Protein AF-A0A6P4YJ63-F1 (afdb_monomer_lite)

Sequence (83 aa):
MKVSVLLLVTLVLLAASTAAMDLEDVKTKNDVRAYIKAAGNKVEAAKALHAKMVSQGKDKIAKRFIKRARRAFKKRRQQRKDD

Foldseek 3Di:
DDDDPPPPVVVPPPPPPPVQPPLVNPDDPVSLVVNLVSDPDNLVSLVSNLVVCVVVVNNVVSVVSVVVVVVVVVVVVVVVVVD

Structure (mmCIF, N/CA/C/O backbone):
data_AF-A0A6P4YJ63-F1
#
_entry.id   AF-A0A6P4YJ63-F1
#
loop_
_atom_site.group_PDB
_atom_site.id
_atom_site.type_symbol
_atom_site.label_atom_id
_atom_site.label_alt_id
_atom_site.label_comp_id
_atom_site.label_asym_id
_atom_site.label_entity_id
_atom_site.label_seq_id
_atom_site.pdbx_PDB_ins_code
_atom_site.Cartn_x
_atom_site.Cartn_y
_atom_site.Cartn_z
_atom_site.occupancy
_atom_site.B_iso_or_equiv
_atom_site.auth_seq_id
_atom_site.auth_comp_id
_atom_site.auth_asym_id
_atom_site.auth_atom_id
_atom_site.pdbx_PDB_model_num
ATOM 1 N N . MET A 1 1 ? 4.049 -46.821 11.917 1.00 49.56 1 MET A N 1
ATOM 2 C CA . MET A 1 1 ? 4.067 -45.387 12.278 1.00 49.56 1 MET A CA 1
ATOM 3 C C . MET A 1 1 ? 4.977 -44.653 11.299 1.00 49.56 1 MET A C 1
ATOM 5 O O . MET A 1 1 ? 6.183 -44.822 11.366 1.00 49.56 1 MET A O 1
ATOM 9 N N . LYS A 1 2 ? 4.398 -43.954 10.317 1.00 43.34 2 LYS A N 1
ATOM 10 C CA . LYS A 1 2 ? 5.088 -43.135 9.299 1.00 43.34 2 LYS A CA 1
ATOM 11 C C . LYS A 1 2 ? 4.199 -41.903 9.075 1.00 43.34 2 LYS A C 1
ATOM 13 O O . LYS A 1 2 ? 3.275 -41.954 8.280 1.00 43.34 2 LYS A O 1
ATOM 18 N N . VAL A 1 3 ? 4.123 -41.030 10.079 1.00 42.41 3 VAL A N 1
ATOM 19 C CA . VAL A 1 3 ? 4.743 -39.692 10.068 1.00 42.41 3 VAL A CA 1
ATOM 20 C C . VAL A 1 3 ? 4.435 -38.944 8.769 1.00 42.41 3 VAL A C 1
ATOM 22 O O . VAL A 1 3 ? 5.173 -39.046 7.803 1.00 42.41 3 VAL A O 1
ATOM 25 N N . SER A 1 4 ? 3.304 -38.238 8.763 1.00 47.53 4 SER A N 1
ATOM 26 C CA . SER A 1 4 ? 3.162 -36.817 8.405 1.00 47.53 4 SER A CA 1
ATOM 27 C C . SER A 1 4 ? 3.983 -36.215 7.249 1.00 47.53 4 SER A C 1
ATOM 29 O O . SER A 1 4 ? 4.304 -35.032 7.301 1.00 47.53 4 SER A O 1
ATOM 31 N N . VAL A 1 5 ? 4.287 -36.951 6.176 1.00 47.69 5 VAL A N 1
ATOM 32 C CA . VAL A 1 5 ? 4.981 -36.370 5.002 1.00 47.69 5 VAL A CA 1
ATOM 33 C C . VAL A 1 5 ? 4.066 -35.442 4.183 1.00 47.69 5 VAL A C 1
ATOM 35 O O . VAL A 1 5 ? 4.544 -34.577 3.457 1.00 47.69 5 VAL A O 1
ATOM 38 N N . LEU A 1 6 ? 2.742 -35.543 4.341 1.00 42.91 6 LEU A N 1
ATOM 39 C CA . LEU A 1 6 ? 1.791 -34.735 3.566 1.00 42.91 6 LEU A CA 1
ATOM 40 C C . LEU A 1 6 ? 1.586 -33.300 4.079 1.00 42.91 6 LEU A C 1
ATOM 42 O O . LEU A 1 6 ? 0.961 -32.504 3.388 1.00 42.91 6 LEU A O 1
ATOM 46 N N . LEU A 1 7 ? 2.115 -32.948 5.256 1.00 44.81 7 LEU A N 1
ATOM 47 C CA . LEU A 1 7 ? 1.889 -31.631 5.875 1.00 44.81 7 LEU A CA 1
ATOM 48 C C . LEU A 1 7 ? 3.056 -30.648 5.682 1.00 44.81 7 LEU A C 1
ATOM 50 O O . LEU A 1 7 ? 2.945 -29.479 6.034 1.00 44.81 7 LEU A O 1
ATOM 54 N N . LEU A 1 8 ? 4.165 -31.097 5.087 1.00 45.31 8 LEU A N 1
ATOM 55 C CA . LEU A 1 8 ? 5.368 -30.279 4.886 1.00 45.31 8 LEU A CA 1
ATOM 56 C C . LEU A 1 8 ? 5.488 -29.674 3.478 1.00 45.31 8 LEU A C 1
ATOM 58 O O . LEU A 1 8 ? 6.316 -28.795 3.265 1.00 45.31 8 LEU A O 1
ATOM 62 N N . VAL A 1 9 ? 4.653 -30.087 2.519 1.00 46.19 9 VAL A N 1
ATOM 63 C CA . VAL A 1 9 ? 4.798 -29.677 1.106 1.00 46.19 9 VAL A CA 1
ATOM 64 C C . VAL A 1 9 ? 4.030 -28.391 0.766 1.00 46.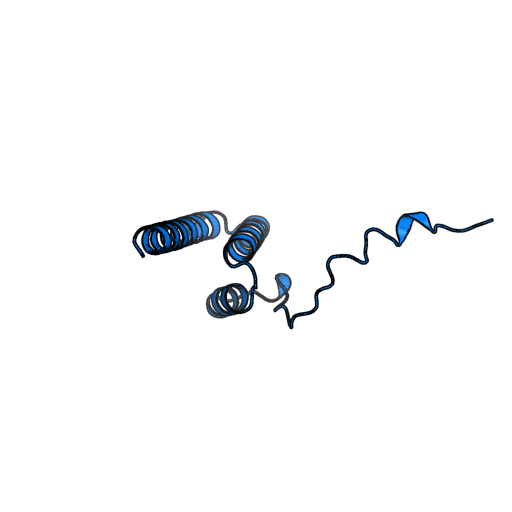19 9 VAL A C 1
ATOM 66 O O . VAL A 1 9 ? 4.349 -27.729 -0.216 1.00 46.19 9 VAL A O 1
ATOM 69 N N . THR A 1 10 ? 3.087 -27.941 1.598 1.00 46.16 10 THR A N 1
ATOM 70 C CA . THR A 1 10 ? 2.379 -26.668 1.357 1.00 46.16 10 THR A CA 1
ATOM 71 C C . THR A 1 10 ? 3.062 -25.446 1.971 1.00 46.16 10 THR A C 1
ATOM 73 O O . THR A 1 10 ? 2.641 -24.327 1.689 1.00 46.16 10 THR A O 1
ATOM 76 N N . LEU A 1 11 ? 4.123 -25.618 2.772 1.00 43.81 11 LEU A N 1
ATOM 77 C CA . LEU A 1 11 ? 4.825 -24.498 3.418 1.00 43.81 11 LEU A CA 1
ATOM 78 C C . LEU A 1 11 ? 6.089 -24.028 2.674 1.00 43.81 11 LEU A C 1
ATOM 80 O O . LEU A 1 11 ? 6.705 -23.048 3.079 1.00 43.81 11 LEU A O 1
ATOM 84 N N . VAL A 1 12 ? 6.493 -24.710 1.597 1.00 43.25 12 VAL A N 1
ATOM 85 C CA . VAL A 1 12 ? 7.816 -24.503 0.973 1.00 43.25 12 VAL A CA 1
ATOM 86 C C . VAL A 1 12 ? 7.780 -23.580 -0.254 1.00 43.25 12 VAL A C 1
ATOM 88 O O . VAL A 1 12 ? 8.831 -23.162 -0.728 1.00 43.25 12 VAL A O 1
ATOM 91 N N . LEU A 1 13 ? 6.607 -23.166 -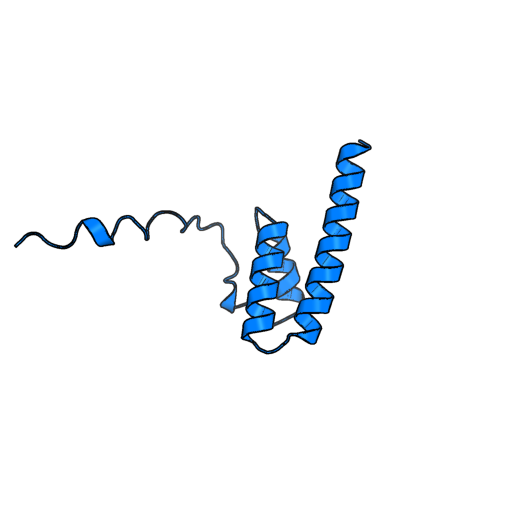0.749 1.00 42.09 13 LEU A N 1
ATOM 92 C CA . LEU A 1 13 ? 6.526 -22.459 -2.036 1.00 42.09 13 LEU A CA 1
ATOM 93 C C . LEU A 1 13 ? 6.118 -20.982 -2.002 1.00 42.09 13 LEU A C 1
ATOM 95 O O . LEU A 1 13 ? 5.594 -20.494 -2.996 1.00 42.09 13 LEU A O 1
ATOM 99 N N . LEU A 1 14 ? 6.382 -20.239 -0.922 1.00 42.47 14 LEU A N 1
ATOM 100 C CA . LEU A 1 14 ? 6.347 -18.768 -1.009 1.00 42.47 14 LEU A CA 1
ATOM 101 C C . LEU A 1 14 ? 7.331 -18.046 -0.074 1.00 42.47 14 LEU A C 1
ATOM 103 O O . LEU A 1 14 ? 7.163 -16.867 0.215 1.00 42.47 14 LEU A O 1
ATOM 107 N N . ALA A 1 15 ? 8.398 -18.720 0.356 1.00 43.00 15 ALA A N 1
ATOM 108 C CA . ALA A 1 15 ? 9.554 -18.074 0.976 1.00 43.00 15 ALA A CA 1
ATOM 109 C C . ALA A 1 15 ? 10.567 -17.646 -0.104 1.00 43.00 15 ALA A C 1
ATOM 111 O O . ALA A 1 15 ? 11.750 -17.972 -0.045 1.00 43.00 15 ALA A O 1
ATOM 112 N N . ALA A 1 16 ? 10.101 -16.913 -1.121 1.00 41.09 16 ALA A N 1
ATOM 113 C CA . ALA A 1 16 ? 10.991 -16.148 -1.987 1.00 41.09 16 ALA A CA 1
ATOM 114 C C . ALA A 1 16 ? 11.434 -14.906 -1.199 1.00 41.09 16 ALA A C 1
ATOM 116 O O . ALA A 1 16 ? 10.846 -13.830 -1.293 1.00 41.09 16 ALA A O 1
ATOM 117 N N . SER A 1 17 ? 12.436 -15.106 -0.343 1.00 44.44 17 SER A N 1
ATOM 118 C CA . SER A 1 17 ? 13.103 -14.066 0.434 1.00 44.44 17 SER A CA 1
ATOM 119 C C . SER A 1 17 ? 13.855 -13.123 -0.507 1.00 44.44 17 SER A C 1
ATOM 121 O O . SER A 1 17 ? 15.013 -13.333 -0.853 1.00 44.44 17 SER A O 1
ATOM 123 N N . THR A 1 18 ? 13.174 -12.067 -0.942 1.00 46.53 18 THR A N 1
ATOM 124 C CA . THR A 1 18 ? 13.794 -10.864 -1.505 1.00 46.53 18 THR A CA 1
ATOM 125 C C . THR A 1 18 ? 13.642 -9.743 -0.493 1.00 46.53 18 THR A C 1
ATOM 127 O O . THR A 1 18 ? 12.815 -8.869 -0.723 1.00 46.53 18 THR A O 1
ATOM 130 N N . ALA A 1 19 ? 14.343 -9.813 0.651 1.00 46.03 19 ALA A N 1
ATOM 131 C CA . ALA A 1 19 ? 14.340 -8.782 1.705 1.00 46.03 19 ALA A CA 1
ATOM 132 C C . ALA A 1 19 ? 12.986 -8.049 1.806 1.00 46.03 19 ALA A C 1
ATOM 134 O O . ALA A 1 19 ? 12.887 -6.833 1.618 1.00 46.03 19 ALA A O 1
ATOM 135 N N . ALA A 1 20 ? 11.909 -8.830 1.924 1.00 53.19 20 ALA A N 1
ATOM 136 C CA . ALA A 1 20 ? 10.570 -8.287 1.885 1.00 53.19 20 ALA A CA 1
ATOM 137 C C . ALA A 1 20 ? 10.384 -7.607 3.232 1.00 53.19 20 ALA A C 1
ATOM 139 O O . ALA A 1 20 ? 10.383 -8.289 4.251 1.00 53.19 20 ALA A O 1
ATOM 140 N N . MET A 1 21 ? 10.288 -6.272 3.251 1.00 60.09 21 MET A N 1
ATOM 141 C CA . MET A 1 21 ? 9.754 -5.584 4.426 1.00 60.09 21 MET A CA 1
ATOM 142 C C . MET A 1 21 ? 8.500 -6.336 4.834 1.00 60.09 21 MET A C 1
ATOM 144 O O . MET A 1 21 ? 7.588 -6.462 4.009 1.00 60.09 21 MET A O 1
ATOM 148 N N . ASP A 1 22 ? 8.482 -6.871 6.048 1.00 66.38 22 ASP A N 1
ATOM 149 C CA . ASP A 1 22 ? 7.370 -7.706 6.437 1.00 66.38 22 ASP A CA 1
ATOM 150 C C . ASP A 1 22 ? 6.115 -6.843 6.445 1.00 66.38 22 ASP A C 1
ATOM 152 O O . ASP A 1 22 ? 6.141 -5.656 6.809 1.00 66.38 22 ASP A O 1
ATOM 156 N N . LEU A 1 23 ? 5.001 -7.400 5.971 1.00 66.12 23 LEU A N 1
ATOM 157 C CA . LEU A 1 23 ? 3.781 -6.609 5.868 1.00 66.12 23 LEU A CA 1
ATOM 158 C C . LEU A 1 23 ? 3.404 -6.087 7.255 1.00 66.12 23 LEU A C 1
ATOM 160 O O . LEU A 1 23 ? 2.872 -4.984 7.336 1.00 66.12 23 LEU A O 1
ATOM 164 N N . GLU A 1 24 ? 3.747 -6.825 8.316 1.00 71.56 24 GLU A N 1
ATOM 165 C CA . GLU A 1 24 ? 3.611 -6.498 9.740 1.00 71.56 24 GLU A CA 1
ATOM 166 C C . GLU A 1 24 ? 4.351 -5.217 10.165 1.00 71.56 24 GLU A C 1
ATOM 168 O O . GLU A 1 24 ? 3.777 -4.410 10.906 1.00 71.56 24 GLU A O 1
ATOM 173 N N . ASP A 1 25 ? 5.514 -4.926 9.581 1.00 72.06 25 ASP A N 1
ATOM 174 C CA . ASP A 1 25 ? 6.345 -3.759 9.914 1.00 72.06 25 ASP A CA 1
ATOM 175 C C . ASP A 1 25 ? 5.854 -2.452 9.291 1.00 72.06 25 ASP A C 1
ATOM 177 O O . ASP A 1 25 ? 6.278 -1.358 9.668 1.00 72.06 25 ASP A O 1
ATOM 181 N N . VAL A 1 26 ? 4.895 -2.529 8.365 1.00 74.44 26 VAL A N 1
ATOM 182 C CA . VAL A 1 26 ? 4.298 -1.340 7.760 1.00 74.44 26 VAL A CA 1
ATOM 183 C C . VAL A 1 26 ? 3.422 -0.609 8.782 1.00 74.44 26 VAL A C 1
ATOM 185 O O . VAL A 1 26 ? 2.257 -0.974 9.000 1.00 74.44 26 VAL A O 1
ATOM 188 N N . LYS A 1 27 ? 3.988 0.439 9.396 1.00 75.69 27 LYS A N 1
ATOM 189 C CA . LYS A 1 27 ? 3.331 1.289 10.406 1.00 75.69 27 LYS A CA 1
ATOM 190 C C . LYS A 1 27 ? 3.102 2.710 9.899 1.00 75.69 27 LYS A C 1
ATOM 192 O O . LYS A 1 27 ? 2.056 3.303 10.169 1.00 75.69 27 LYS A O 1
ATOM 197 N N . THR A 1 28 ? 4.042 3.246 9.124 1.00 80.62 28 THR A N 1
ATOM 198 C CA . THR A 1 28 ? 4.023 4.623 8.626 1.00 80.62 28 THR A CA 1
ATOM 199 C C . THR A 1 28 ? 3.726 4.705 7.129 1.00 80.62 28 THR A C 1
ATOM 201 O O . THR A 1 28 ? 3.784 3.735 6.373 1.00 80.62 28 THR A O 1
ATOM 204 N N . LYS A 1 29 ? 3.427 5.920 6.655 1.00 76.75 29 LYS A N 1
ATOM 205 C CA . LYS A 1 29 ? 3.228 6.202 5.225 1.00 76.75 29 LYS A CA 1
ATOM 206 C C . LYS A 1 29 ? 4.497 5.969 4.393 1.00 76.75 29 LYS A C 1
ATOM 208 O O . LYS A 1 29 ? 4.381 5.691 3.198 1.00 76.75 29 LYS A O 1
ATOM 213 N N . ASN A 1 30 ? 5.680 6.112 4.991 1.00 81.88 30 ASN A N 1
ATOM 214 C CA . ASN A 1 30 ? 6.946 5.866 4.305 1.00 81.8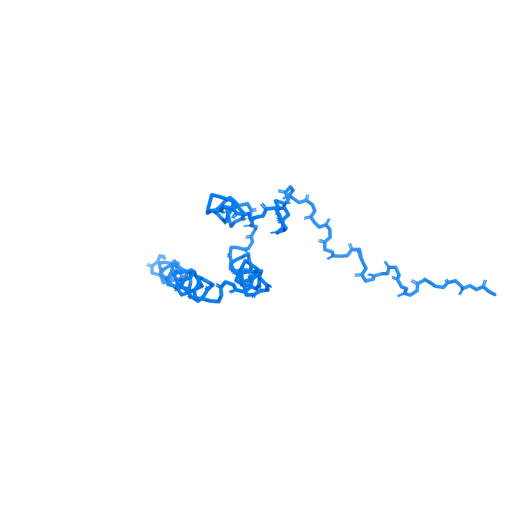8 30 ASN A CA 1
ATOM 215 C C . ASN A 1 30 ? 7.166 4.366 4.106 1.00 81.88 30 ASN A C 1
ATOM 217 O O . ASN A 1 30 ? 7.501 3.961 2.995 1.00 81.88 30 ASN A O 1
ATOM 221 N N . ASP A 1 31 ? 6.815 3.554 5.100 1.00 84.19 31 ASP A N 1
ATOM 222 C CA . ASP A 1 31 ? 6.897 2.091 5.023 1.00 84.19 31 ASP A CA 1
ATOM 223 C C . ASP A 1 31 ? 5.971 1.546 3.933 1.00 84.19 31 ASP A C 1
ATOM 225 O O . ASP A 1 31 ? 6.372 0.718 3.125 1.00 84.19 31 ASP A O 1
ATOM 229 N N . VAL A 1 32 ? 4.756 2.098 3.814 1.00 82.81 32 VAL A N 1
ATOM 230 C CA . VAL A 1 32 ? 3.819 1.762 2.723 1.00 82.81 32 VAL A CA 1
ATOM 231 C C . VAL A 1 32 ? 4.467 1.993 1.352 1.00 82.81 32 VAL A C 1
ATOM 233 O O . VAL A 1 32 ? 4.286 1.200 0.428 1.00 82.81 32 VAL A O 1
ATOM 236 N N . ARG A 1 33 ? 5.213 3.093 1.187 1.00 83.31 33 ARG A N 1
ATOM 237 C CA . ARG A 1 33 ? 5.896 3.397 -0.079 1.00 83.31 33 ARG A CA 1
ATOM 238 C C . ARG A 1 33 ? 7.083 2.472 -0.313 1.00 83.31 33 ARG A C 1
ATOM 240 O O . ARG A 1 33 ? 7.245 2.013 -1.442 1.00 83.31 33 ARG A O 1
ATOM 247 N N . ALA A 1 34 ? 7.888 2.226 0.717 1.00 84.31 34 ALA A N 1
ATOM 248 C CA . ALA A 1 34 ? 9.045 1.343 0.651 1.00 84.31 34 ALA A CA 1
ATOM 249 C C . ALA A 1 34 ? 8.616 -0.087 0.295 1.00 84.31 34 ALA A C 1
ATOM 251 O O . ALA A 1 34 ? 9.116 -0.638 -0.683 1.00 84.31 34 ALA A O 1
ATOM 252 N N . TYR A 1 35 ? 7.582 -0.605 0.962 1.00 85.06 35 TYR A N 1
ATOM 253 C CA . TYR A 1 35 ? 6.986 -1.914 0.699 1.00 85.06 35 TYR A CA 1
ATOM 254 C C . TYR A 1 35 ? 6.523 -2.064 -0.759 1.00 85.06 35 TYR A C 1
ATOM 256 O O . TYR A 1 35 ? 6.917 -2.995 -1.455 1.00 85.06 35 TYR A O 1
ATOM 264 N N . ILE A 1 36 ? 5.750 -1.104 -1.289 1.00 84.75 36 ILE A N 1
ATOM 265 C CA . ILE A 1 36 ? 5.294 -1.151 -2.694 1.00 84.75 36 ILE A CA 1
ATOM 266 C C . ILE A 1 36 ? 6.463 -1.020 -3.680 1.00 84.75 36 ILE A C 1
ATOM 268 O O . ILE A 1 36 ? 6.381 -1.531 -4.796 1.00 84.75 36 ILE A O 1
ATOM 272 N N . LYS A 1 37 ? 7.527 -0.289 -3.324 1.00 85.00 37 LYS A N 1
ATOM 273 C CA . LYS A 1 37 ? 8.699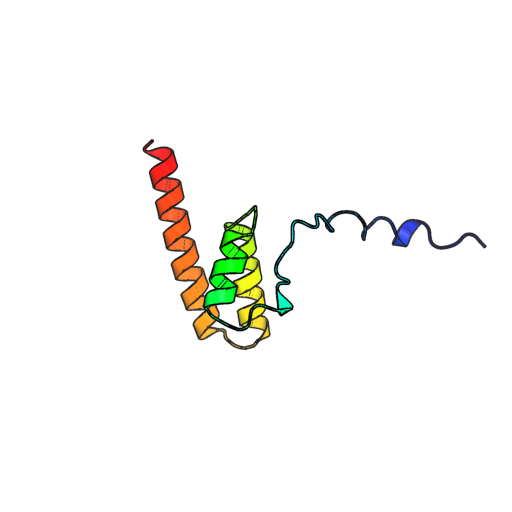 -0.108 -4.191 1.00 85.00 37 LYS A CA 1
ATOM 274 C C . LYS A 1 37 ? 9.559 -1.372 -4.246 1.00 85.00 37 LYS A C 1
ATOM 276 O O . LYS A 1 37 ? 10.028 -1.692 -5.333 1.00 85.00 37 LYS A O 1
ATOM 281 N N . ALA A 1 38 ? 9.732 -2.047 -3.111 1.00 82.31 38 ALA A N 1
ATOM 282 C CA . ALA A 1 38 ? 10.473 -3.298 -2.988 1.00 82.31 38 ALA A CA 1
ATOM 283 C C . ALA A 1 38 ? 9.714 -4.494 -3.586 1.00 82.31 38 ALA A C 1
ATOM 285 O O . ALA A 1 38 ? 10.330 -5.453 -4.038 1.00 82.31 38 ALA A O 1
ATOM 286 N N . ALA A 1 39 ? 8.382 -4.432 -3.638 1.00 84.00 39 ALA A N 1
ATOM 287 C CA . ALA A 1 39 ? 7.574 -5.513 -4.183 1.00 84.00 39 ALA A CA 1
ATOM 288 C C . ALA A 1 39 ? 7.785 -5.724 -5.692 1.00 84.00 39 ALA A C 1
ATOM 290 O O . ALA A 1 39 ? 7.581 -4.808 -6.499 1.00 84.00 39 ALA A O 1
ATOM 291 N N . GLY A 1 40 ? 8.060 -6.975 -6.078 1.00 82.88 40 GLY A N 1
ATOM 292 C CA . GLY A 1 40 ? 8.107 -7.399 -7.482 1.00 82.88 40 GLY A CA 1
ATOM 293 C C . GLY A 1 40 ? 6.776 -7.169 -8.210 1.00 82.88 40 GLY A C 1
ATOM 294 O O . GLY A 1 40 ? 6.754 -6.683 -9.341 1.00 82.88 40 GLY A O 1
ATOM 295 N N . ASN A 1 41 ? 5.648 -7.396 -7.526 1.00 85.38 41 ASN A N 1
ATOM 296 C CA . ASN A 1 41 ? 4.314 -7.079 -8.032 1.00 85.38 41 ASN A CA 1
ATOM 297 C C . ASN A 1 41 ? 3.645 -5.957 -7.223 1.00 85.38 41 ASN A C 1
ATOM 299 O O . ASN A 1 41 ? 3.010 -6.164 -6.187 1.00 85.38 41 ASN A O 1
ATOM 303 N N . LYS A 1 42 ? 3.724 -4.732 -7.754 1.00 84.94 42 LYS A N 1
ATOM 304 C CA . LYS A 1 42 ? 3.178 -3.521 -7.110 1.00 84.94 42 LYS A CA 1
ATOM 305 C C . LYS A 1 42 ? 1.659 -3.562 -6.922 1.00 84.94 42 LYS A C 1
ATOM 307 O O . LYS A 1 42 ? 1.135 -2.874 -6.045 1.00 84.94 42 LYS A O 1
ATOM 312 N N . VAL A 1 43 ? 0.941 -4.319 -7.755 1.00 86.31 43 VAL A N 1
ATOM 313 C CA . VAL A 1 43 ? -0.521 -4.434 -7.667 1.00 86.31 43 VAL A CA 1
ATOM 314 C C . VAL A 1 43 ? -0.905 -5.337 -6.503 1.00 86.31 43 VAL A C 1
ATOM 316 O O . VAL A 1 43 ? -1.775 -4.967 -5.715 1.00 86.31 43 VAL A O 1
ATOM 319 N N . GLU A 1 44 ? -0.249 -6.487 -6.371 1.00 86.88 44 GLU A N 1
ATOM 320 C CA . GLU A 1 44 ? -0.459 -7.409 -5.250 1.00 86.88 44 GLU A CA 1
ATOM 321 C C . GLU A 1 44 ? -0.046 -6.781 -3.925 1.00 86.88 44 GLU A C 1
ATOM 323 O O . GLU A 1 44 ? -0.841 -6.790 -2.989 1.00 86.88 44 GLU A O 1
ATOM 328 N N . ALA A 1 45 ? 1.099 -6.097 -3.878 1.00 87.94 45 ALA A N 1
ATOM 329 C CA . ALA A 1 45 ? 1.528 -5.364 -2.690 1.00 87.94 45 ALA A CA 1
ATOM 330 C C . ALA A 1 45 ? 0.499 -4.314 -2.239 1.00 87.94 45 ALA A C 1
ATOM 332 O O . ALA A 1 45 ? 0.194 -4.190 -1.053 1.00 87.94 45 ALA A O 1
ATOM 333 N N . ALA A 1 46 ? -0.103 -3.578 -3.180 1.00 88.31 46 ALA A N 1
ATOM 334 C CA . ALA A 1 46 ? -1.166 -2.630 -2.857 1.00 88.31 46 ALA A CA 1
ATOM 335 C C . ALA A 1 46 ? -2.452 -3.322 -2.361 1.00 88.31 46 ALA A C 1
ATOM 337 O O . ALA A 1 46 ? -3.154 -2.767 -1.516 1.00 88.31 46 ALA A O 1
ATOM 338 N N . LYS A 1 47 ? -2.783 -4.522 -2.856 1.00 88.62 47 LYS A N 1
ATOM 339 C CA . LYS A 1 47 ? -3.920 -5.305 -2.340 1.00 88.62 47 LYS A CA 1
ATOM 340 C C . LYS A 1 47 ? -3.642 -5.826 -0.927 1.00 88.62 47 LYS A C 1
ATOM 342 O O . LYS A 1 47 ? -4.510 -5.687 -0.070 1.00 88.62 47 LYS A O 1
ATOM 347 N N . ALA A 1 48 ? -2.441 -6.343 -0.675 1.00 88.12 48 ALA A N 1
ATOM 348 C CA . ALA A 1 48 ? -2.015 -6.831 0.635 1.00 88.12 48 ALA A CA 1
ATOM 349 C C . ALA A 1 48 ? -2.043 -5.710 1.688 1.00 88.12 48 ALA A C 1
ATOM 351 O O . ALA A 1 48 ? -2.653 -5.852 2.746 1.00 88.12 48 ALA A O 1
ATOM 352 N N . LEU A 1 49 ? -1.512 -4.530 1.346 1.00 87.56 49 LEU A N 1
ATOM 353 C CA . LEU A 1 49 ? -1.592 -3.340 2.197 1.00 87.56 49 LEU A CA 1
ATOM 354 C C . LEU A 1 49 ? -3.027 -2.894 2.475 1.00 87.56 49 LEU A C 1
ATOM 356 O O . LEU A 1 49 ? -3.339 -2.496 3.593 1.00 87.56 49 LEU A O 1
ATOM 360 N N . HIS A 1 50 ? -3.910 -2.958 1.477 1.00 89.12 50 HIS A N 1
ATOM 361 C CA . HIS A 1 50 ? -5.323 -2.658 1.685 1.00 89.12 50 HIS A CA 1
ATOM 362 C C . HIS A 1 50 ? -5.960 -3.633 2.682 1.00 89.12 50 HIS A C 1
ATOM 364 O O . HIS A 1 50 ? -6.638 -3.182 3.600 1.00 89.12 50 HIS A O 1
ATOM 370 N N . ALA A 1 51 ? -5.714 -4.939 2.534 1.00 88.06 51 ALA A N 1
ATOM 371 C CA . ALA A 1 51 ? -6.215 -5.953 3.459 1.00 88.06 51 ALA A CA 1
ATOM 372 C C . ALA A 1 51 ? -5.701 -5.720 4.889 1.00 88.06 51 ALA A C 1
ATOM 374 O O . ALA A 1 51 ? -6.501 -5.722 5.821 1.00 88.06 51 ALA A O 1
ATOM 375 N N . LYS A 1 52 ? -4.411 -5.394 5.056 1.00 85.94 52 LYS A N 1
ATOM 376 C CA . LYS A 1 52 ? -3.839 -5.044 6.367 1.00 85.94 52 LYS A CA 1
ATOM 377 C C . LYS A 1 52 ? -4.471 -3.784 6.966 1.00 85.94 52 LYS A C 1
ATOM 379 O O . LYS A 1 52 ? -4.744 -3.716 8.157 1.00 85.94 52 LYS A O 1
ATOM 384 N N . MET A 1 53 ? -4.711 -2.751 6.158 1.00 86.75 53 MET A N 1
ATOM 385 C CA . MET A 1 53 ? -5.366 -1.534 6.651 1.00 86.75 53 MET A CA 1
ATOM 386 C C . MET A 1 53 ? -6.805 -1.809 7.107 1.00 86.75 53 MET A C 1
ATOM 388 O O . MET A 1 53 ? -7.243 -1.210 8.085 1.00 86.75 53 MET A O 1
ATOM 392 N N . VAL A 1 54 ? -7.521 -2.709 6.427 1.00 87.75 54 VAL A N 1
ATOM 393 C CA . VAL A 1 54 ? -8.866 -3.153 6.830 1.00 87.75 54 VAL A CA 1
ATOM 394 C C . VAL A 1 54 ? -8.807 -3.975 8.120 1.00 87.75 54 VAL A C 1
ATOM 396 O O . VAL A 1 54 ? -9.564 -3.688 9.039 1.00 87.75 54 VAL A O 1
ATOM 399 N N . SER A 1 55 ? -7.867 -4.920 8.253 1.00 84.88 55 SER A N 1
ATOM 400 C CA . SER A 1 55 ? -7.725 -5.710 9.489 1.00 84.88 55 SER A CA 1
ATOM 401 C C . SER A 1 55 ? -7.341 -4.860 10.706 1.00 84.88 55 SER A C 1
ATOM 403 O O . SER A 1 55 ? -7.704 -5.186 11.828 1.00 84.88 55 SER A O 1
ATOM 405 N N . GLN A 1 56 ? -6.676 -3.721 10.487 1.00 83.56 56 GLN A N 1
ATOM 406 C CA . GLN A 1 56 ? -6.392 -2.715 11.516 1.00 83.56 56 GLN A CA 1
ATOM 407 C C . GLN A 1 56 ? -7.571 -1.764 11.813 1.00 83.56 56 GLN A C 1
ATOM 409 O O . GLN A 1 56 ? -7.385 -0.777 12.525 1.00 83.56 56 GLN A O 1
ATOM 414 N N . GLY A 1 57 ? -8.752 -1.975 11.221 1.00 87.19 57 GLY A N 1
ATOM 415 C CA . GLY A 1 57 ? -9.929 -1.112 11.394 1.00 87.19 57 GLY A CA 1
ATOM 416 C C . GLY A 1 57 ? -9.826 0.254 10.701 1.00 87.19 57 GLY A C 1
ATOM 417 O O . GLY A 1 57 ? -10.612 1.165 10.962 1.00 87.19 57 GLY A O 1
ATOM 418 N N . LYS A 1 58 ? -8.858 0.447 9.795 1.00 86.06 58 LYS A N 1
ATOM 419 C CA . LYS A 1 58 ? -8.603 1.725 9.102 1.00 86.06 58 LYS A CA 1
ATOM 420 C C . LYS A 1 58 ? -9.342 1.814 7.763 1.00 86.06 58 LYS A C 1
ATOM 422 O O . LYS A 1 58 ? -8.791 2.307 6.774 1.00 86.06 58 LYS A O 1
ATOM 427 N N . ASP A 1 59 ? -10.607 1.407 7.712 1.00 86.88 59 ASP A N 1
ATOM 428 C CA . ASP A 1 59 ? -11.373 1.238 6.465 1.00 86.88 59 ASP A CA 1
ATOM 429 C C . ASP A 1 59 ? -11.449 2.495 5.593 1.00 86.88 59 ASP A C 1
ATOM 431 O O . ASP A 1 59 ? -11.299 2.439 4.367 1.00 86.88 59 ASP A O 1
ATOM 435 N N . LYS A 1 60 ? -11.654 3.668 6.209 1.00 87.81 60 LYS A N 1
ATOM 436 C CA . LYS A 1 60 ? -11.705 4.949 5.481 1.00 87.81 60 LYS A CA 1
ATOM 437 C C . LYS A 1 60 ? -10.373 5.248 4.785 1.00 87.81 60 LYS A C 1
ATOM 439 O O . LYS A 1 60 ? -10.360 5.746 3.655 1.00 87.81 60 LYS A O 1
ATOM 444 N N . ILE A 1 61 ? -9.255 4.939 5.444 1.00 84.44 61 ILE A N 1
ATOM 445 C CA . ILE A 1 61 ? -7.903 5.137 4.909 1.00 84.44 61 ILE A CA 1
ATOM 446 C C . ILE A 1 61 ? -7.624 4.094 3.825 1.00 84.44 61 ILE A C 1
ATOM 448 O O . ILE A 1 61 ? -7.193 4.470 2.732 1.00 84.44 61 ILE A O 1
ATOM 452 N N . ALA A 1 62 ? -7.963 2.827 4.078 1.00 86.94 62 ALA A N 1
ATOM 453 C CA . ALA A 1 62 ? -7.821 1.723 3.134 1.00 86.94 62 ALA A CA 1
ATOM 454 C C . ALA A 1 62 ? -8.539 2.026 1.807 1.00 86.94 62 ALA A C 1
ATOM 456 O O . ALA A 1 62 ? -7.919 2.017 0.738 1.00 86.94 62 ALA A O 1
ATOM 457 N N . LYS A 1 63 ? -9.817 2.431 1.866 1.00 89.19 63 LYS A N 1
ATOM 458 C CA . LYS A 1 63 ? -10.617 2.809 0.686 1.00 89.19 63 LYS A CA 1
ATOM 459 C C . LYS A 1 63 ? -9.976 3.947 -0.113 1.00 89.19 63 LYS A C 1
ATOM 461 O O . LYS A 1 63 ? -9.905 3.889 -1.344 1.00 89.19 63 LYS A O 1
ATOM 466 N N . ARG A 1 64 ? -9.481 4.993 0.563 1.00 88.69 64 ARG A N 1
ATOM 467 C CA . ARG A 1 64 ? -8.795 6.120 -0.101 1.00 88.69 64 ARG A CA 1
ATOM 468 C C . ARG A 1 64 ? -7.487 5.674 -0.755 1.00 88.69 64 ARG A C 1
ATOM 470 O O . ARG A 1 64 ? -7.205 6.083 -1.884 1.00 88.69 64 ARG A O 1
ATOM 477 N N . PHE A 1 65 ? -6.714 4.836 -0.071 1.00 88.44 65 PHE A N 1
ATOM 478 C CA . PHE A 1 65 ? -5.453 4.295 -0.564 1.00 88.44 65 PHE A CA 1
ATOM 479 C C . PHE A 1 65 ? -5.659 3.454 -1.829 1.00 88.44 65 PHE A C 1
ATOM 481 O O . PHE A 1 65 ? -5.086 3.778 -2.873 1.00 88.44 65 PHE A O 1
ATOM 488 N N . ILE A 1 66 ? -6.544 2.451 -1.793 1.00 88.12 66 ILE A N 1
ATOM 489 C CA . ILE A 1 66 ? -6.747 1.551 -2.936 1.00 88.12 66 ILE A CA 1
ATOM 490 C C . ILE A 1 66 ? -7.337 2.282 -4.144 1.00 88.12 66 ILE A C 1
ATOM 492 O O . ILE A 1 66 ? -6.959 2.004 -5.282 1.00 88.12 66 ILE A O 1
ATOM 496 N N . LYS A 1 67 ? -8.202 3.284 -3.926 1.00 91.62 67 LYS A N 1
ATOM 497 C CA . LYS A 1 67 ? -8.735 4.130 -5.005 1.00 91.62 67 LYS A CA 1
ATOM 498 C C . LYS A 1 67 ? -7.617 4.893 -5.721 1.00 91.62 67 LYS A C 1
ATOM 500 O O . LYS A 1 67 ? -7.599 4.936 -6.952 1.00 91.62 67 LYS A O 1
ATOM 505 N N . ARG A 1 68 ? -6.673 5.474 -4.972 1.00 89.44 68 ARG A N 1
ATOM 506 C CA . ARG A 1 68 ? -5.503 6.167 -5.542 1.00 89.44 68 ARG A CA 1
ATOM 507 C C . ARG A 1 68 ? -4.570 5.193 -6.260 1.00 89.44 68 ARG A C 1
ATOM 509 O O . ARG A 1 68 ? -4.174 5.475 -7.389 1.00 89.44 68 ARG A O 1
ATOM 516 N N . ALA A 1 69 ? -4.287 4.041 -5.654 1.00 87.69 69 ALA A N 1
ATOM 517 C CA . ALA A 1 69 ? -3.449 3.006 -6.252 1.00 87.69 69 ALA A CA 1
ATOM 518 C C . ALA A 1 69 ? -4.027 2.515 -7.593 1.00 87.69 69 ALA A C 1
ATOM 520 O O . ALA A 1 69 ? -3.332 2.530 -8.607 1.00 87.69 69 ALA A O 1
ATOM 521 N N . ARG A 1 70 ? -5.330 2.199 -7.645 1.00 87.81 70 ARG A N 1
ATOM 522 C CA . ARG A 1 70 ? -6.027 1.789 -8.878 1.00 87.81 70 ARG A CA 1
ATOM 523 C C . ARG A 1 70 ? -5.935 2.837 -9.984 1.00 87.81 70 ARG A C 1
ATOM 525 O O . ARG A 1 70 ? -5.665 2.483 -11.127 1.00 87.81 70 ARG A O 1
ATOM 532 N N . ARG A 1 71 ? -6.128 4.122 -9.660 1.00 90.12 71 ARG A N 1
ATOM 533 C CA . ARG A 1 71 ? -5.987 5.217 -10.637 1.00 90.12 71 ARG A CA 1
ATOM 534 C C . ARG A 1 71 ? -4.570 5.285 -11.206 1.00 90.12 71 ARG A C 1
ATOM 536 O O . ARG A 1 71 ? -4.413 5.375 -12.420 1.00 90.12 71 ARG A O 1
ATOM 543 N N . ALA A 1 72 ? -3.554 5.185 -10.348 1.00 86.00 72 ALA A N 1
ATOM 544 C CA . ALA A 1 72 ? -2.158 5.191 -10.775 1.00 86.00 72 ALA A CA 1
ATOM 545 C C . ALA A 1 72 ? -1.827 3.993 -11.679 1.00 86.00 72 ALA A C 1
ATOM 547 O O . ALA A 1 72 ? -1.185 4.159 -12.715 1.00 86.00 72 ALA A O 1
ATOM 548 N N . PHE A 1 73 ? -2.305 2.795 -11.332 1.00 84.12 73 PHE A N 1
ATOM 549 C CA . PHE A 1 73 ? -2.098 1.602 -12.154 1.00 84.12 73 PHE A CA 1
ATOM 550 C C . PHE A 1 73 ? -2.841 1.671 -13.488 1.00 84.12 73 PHE A C 1
ATOM 552 O O . PHE A 1 73 ? -2.264 1.304 -14.507 1.00 84.12 73 PHE A O 1
ATOM 559 N N . LYS A 1 74 ? -4.075 2.195 -13.514 1.00 86.62 74 LYS A N 1
ATOM 560 C CA . LYS A 1 74 ? -4.828 2.396 -14.761 1.00 86.62 74 LYS A CA 1
ATOM 561 C C . LYS A 1 74 ? -4.103 3.366 -15.696 1.00 86.62 74 LYS A C 1
ATOM 563 O O . LYS A 1 74 ? -3.941 3.040 -16.864 1.00 86.62 74 LYS A O 1
ATOM 568 N N . LYS A 1 75 ? -3.601 4.496 -15.178 1.00 85.31 75 LYS A N 1
ATOM 569 C CA . LYS A 1 75 ? -2.824 5.463 -15.973 1.00 85.31 75 LYS A CA 1
ATOM 570 C C . LYS A 1 75 ? -1.565 4.824 -1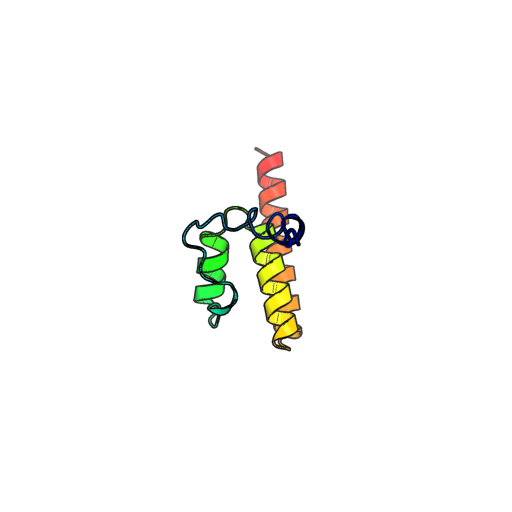6.569 1.00 85.31 75 LYS A C 1
ATOM 572 O O . LYS A 1 75 ? -1.338 4.940 -17.762 1.00 85.31 75 LYS A O 1
ATOM 577 N N . ARG A 1 76 ? -0.802 4.076 -15.763 1.00 82.88 76 ARG A N 1
ATOM 578 C CA . ARG A 1 76 ? 0.399 3.354 -16.229 1.00 82.88 76 ARG A CA 1
ATOM 579 C C . ARG A 1 76 ? 0.098 2.242 -17.232 1.00 82.88 76 ARG A C 1
ATOM 581 O O . ARG A 1 76 ? 0.954 1.915 -18.041 1.00 82.88 76 ARG A O 1
ATOM 588 N N . ARG A 1 77 ? -1.069 1.600 -17.131 1.00 81.31 77 ARG A N 1
ATOM 589 C CA . ARG A 1 77 ? -1.507 0.589 -18.100 1.00 81.31 77 ARG A CA 1
ATOM 590 C C . ARG A 1 77 ? -1.889 1.232 -19.428 1.00 81.31 77 ARG A C 1
ATOM 592 O O . ARG A 1 77 ? -1.624 0.625 -20.450 1.00 81.31 77 ARG A O 1
ATOM 599 N N . GLN A 1 78 ? -2.513 2.409 -19.392 1.00 82.81 78 GLN A N 1
ATOM 600 C CA . GLN A 1 78 ? -2.853 3.155 -20.599 1.00 82.81 78 GLN A CA 1
ATOM 601 C C . GLN A 1 78 ? -1.587 3.641 -21.310 1.00 82.81 78 GLN A C 1
ATOM 603 O O . GLN A 1 78 ? -1.421 3.329 -22.472 1.00 82.81 78 GLN A O 1
ATOM 608 N N . GLN A 1 79 ? -0.640 4.239 -20.578 1.00 82.56 79 GLN A N 1
ATOM 609 C CA . GLN A 1 79 ? 0.657 4.650 -21.140 1.00 82.56 79 GLN A CA 1
ATOM 610 C C . GLN A 1 79 ? 1.377 3.499 -21.858 1.00 82.56 79 GLN A C 1
ATOM 612 O O . GLN A 1 79 ? 1.754 3.642 -23.003 1.00 82.56 79 GLN A O 1
ATOM 617 N N . ARG A 1 80 ? 1.438 2.308 -21.247 1.00 78.19 80 ARG A N 1
ATOM 618 C CA . ARG A 1 80 ? 2.034 1.110 -21.871 1.00 78.19 80 ARG A CA 1
ATOM 619 C C . ARG A 1 80 ? 1.304 0.555 -23.103 1.00 78.19 80 ARG A C 1
ATOM 621 O O . ARG A 1 80 ? 1.774 -0.422 -23.665 1.00 78.19 80 ARG A O 1
ATOM 628 N N . LYS A 1 81 ? 0.102 1.039 -23.409 1.00 77.12 81 LYS A N 1
ATOM 629 C CA . LYS A 1 81 ? -0.631 0.677 -24.630 1.00 77.12 81 LYS A CA 1
ATOM 630 C C . LYS A 1 81 ? -0.477 1.726 -25.726 1.00 77.12 81 LYS A C 1
ATOM 632 O O . LYS A 1 81 ? -0.770 1.411 -26.872 1.00 77.12 81 LYS A O 1
ATOM 637 N N . ASP A 1 82 ? -0.148 2.95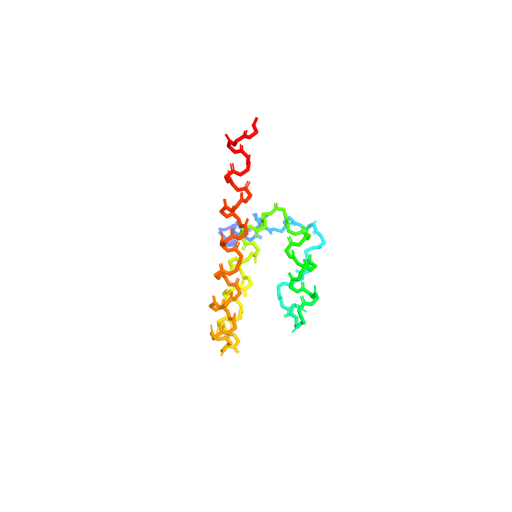1 -25.328 1.00 71.69 82 ASP A N 1
ATOM 638 C CA . ASP A 1 82 ? 0.013 4.093 -26.218 1.00 71.69 82 ASP A CA 1
ATOM 639 C C . ASP A 1 82 ? 1.489 4.238 -26.671 1.00 71.69 82 ASP A C 1
ATOM 641 O O . ASP A 1 82 ? 1.738 4.923 -27.659 1.00 71.69 82 ASP A O 1
ATOM 645 N N . ASP A 1 83 ? 2.427 3.588 -25.961 1.00 61.78 83 ASP A N 1
ATOM 646 C CA . ASP A 1 83 ? 3.827 3.326 -26.353 1.00 61.78 83 ASP A CA 1
ATOM 647 C C . ASP A 1 83 ? 3.935 2.057 -27.222 1.00 61.78 83 ASP A C 1
ATOM 649 O O . ASP A 1 83 ? 4.730 2.065 -28.189 1.00 61.78 83 ASP A O 1
#

Radius of gyration: 17.08 Å; chains: 1; bounding box: 26×52×39 Å

Secondary structure (DSSP, 8-state):
----GGGSSSSSSS---S----GGG--SHHHHHHHHHH-S-HHHHHHHHHHHHHHTT-HHHHHHHHHHHHHHHHHHHHHHHH-

pLDDT: mean 73.94, std 17.35, range [41.09, 91.62]

Organism: Branchiostoma belcheri (NCBI:txid7741)